Protein AF-A0A926CPV2-F1 (afdb_monomer_lite)

pLDDT: mean 92.17, std 10.32, range [38.47, 98.5]

Foldseek 3Di:
DLQQLLCCQQQVDGLVRLCVVQVPDPPDDSVVSADPQLVVLSVQLVVQLCVVVVVDPDDDPVRSSVSSNVSSNVSNVVQVVVCVVVCARRGRRHGPPPPD

Secondary structure (DSSP, 8-state):
-HHHHHHHHHHSS-HHHHHHHTT--TTS-SGGGS-HHHHHHHHHHHHHHHHHHHT-SS--HHHHHHHHHHHHHHHHHHHHHHHHHHTB-TTT-PBP----

Structure (mmCIF, N/CA/C/O backbone):
data_AF-A0A926CPV2-F1
#
_entry.id   AF-A0A926CPV2-F1
#
loop_
_atom_site.group_PDB
_atom_site.id
_atom_site.type_symbol
_atom_site.label_atom_id
_atom_site.label_alt_id
_atom_site.label_comp_id
_atom_site.label_asym_id
_atom_site.label_entity_id
_atom_site.label_seq_id
_atom_site.pdbx_PDB_ins_code
_atom_site.Cartn_x
_atom_site.Cartn_y
_atom_site.Cartn_z
_atom_site.occupancy
_atom_site.B_iso_or_equiv
_atom_site.auth_seq_id
_atom_site.auth_comp_id
_atom_site.auth_asym_id
_atom_site.auth_atom_id
_atom_site.pdbx_PDB_model_num
ATOM 1 N N . ILE A 1 1 ? -2.978 6.127 -11.411 1.00 58.94 1 ILE A N 1
ATOM 2 C CA . ILE A 1 1 ? -2.885 4.999 -12.375 1.00 58.94 1 ILE A CA 1
ATOM 3 C C . ILE A 1 1 ? -1.888 3.940 -11.896 1.00 58.94 1 ILE A C 1
ATOM 5 O O . ILE A 1 1 ? -2.359 2.962 -11.346 1.00 58.94 1 ILE A O 1
ATOM 9 N N . ALA A 1 2 ? -0.560 4.122 -11.990 1.00 66.75 2 ALA A N 1
ATOM 10 C CA . ALA A 1 2 ? 0.405 3.133 -11.459 1.00 66.75 2 ALA A CA 1
ATOM 11 C C . ALA A 1 2 ? 0.305 2.967 -9.928 1.00 66.75 2 ALA A C 1
ATOM 13 O O . ALA A 1 2 ? 0.300 1.862 -9.401 1.00 66.75 2 ALA A O 1
ATOM 14 N N . THR A 1 3 ? 0.096 4.077 -9.220 1.00 74.56 3 THR A N 1
ATOM 15 C CA . THR A 1 3 ? -0.221 4.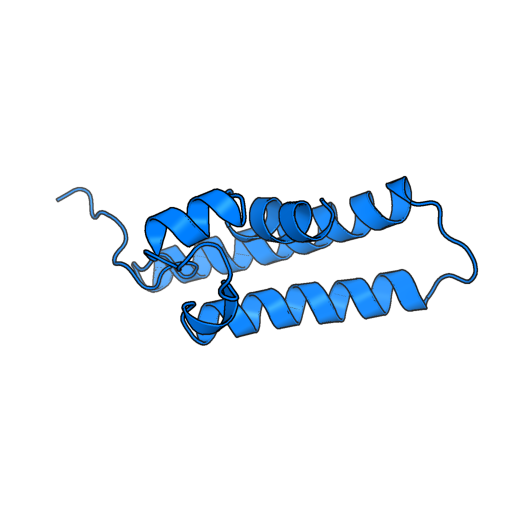092 -7.787 1.00 74.56 3 THR A CA 1
ATOM 16 C C . THR A 1 3 ? -1.458 3.253 -7.445 1.00 74.56 3 THR A C 1
ATOM 18 O O . THR A 1 3 ? -1.469 2.570 -6.428 1.00 74.56 3 THR A O 1
ATOM 21 N N . ASP A 1 4 ? -2.485 3.242 -8.302 1.00 87.75 4 ASP A N 1
ATOM 22 C CA . ASP A 1 4 ? -3.679 2.421 -8.065 1.00 87.75 4 ASP A CA 1
ATOM 23 C C . ASP A 1 4 ? -3.417 0.934 -8.304 1.00 87.75 4 ASP A C 1
ATOM 25 O O . ASP A 1 4 ? -4.088 0.113 -7.689 1.00 87.75 4 ASP A O 1
ATOM 29 N N . ASP A 1 5 ? -2.453 0.574 -9.159 1.00 92.69 5 ASP A N 1
ATOM 30 C CA . ASP A 1 5 ? -2.071 -0.826 -9.368 1.00 92.69 5 ASP A CA 1
ATOM 31 C C . ASP A 1 5 ? -1.426 -1.411 -8.105 1.00 92.69 5 ASP A C 1
ATOM 33 O O . ASP A 1 5 ? -1.735 -2.545 -7.740 1.00 92.69 5 ASP A O 1
ATOM 37 N N . VAL A 1 6 ? -0.613 -0.617 -7.392 1.00 94.94 6 VAL A N 1
ATOM 38 C CA . VAL A 1 6 ? -0.070 -0.997 -6.077 1.00 94.94 6 VAL A CA 1
ATOM 39 C C . VAL A 1 6 ? -1.203 -1.247 -5.088 1.00 94.94 6 VAL A C 1
ATOM 41 O O . VAL A 1 6 ? -1.285 -2.335 -4.528 1.00 94.94 6 VAL A O 1
ATOM 44 N N . TYR A 1 7 ? -2.106 -0.279 -4.893 1.00 96.00 7 TYR A N 1
ATOM 45 C CA . TYR A 1 7 ? -3.186 -0.432 -3.912 1.00 96.00 7 TYR A CA 1
ATOM 46 C C . TYR A 1 7 ? -4.133 -1.588 -4.264 1.00 96.00 7 TYR A C 1
ATOM 48 O O . TYR A 1 7 ? -4.518 -2.349 -3.376 1.00 96.00 7 TYR A O 1
ATOM 56 N N . LYS A 1 8 ? -4.466 -1.770 -5.549 1.00 96.31 8 LYS A N 1
ATOM 57 C CA . LYS A 1 8 ? -5.315 -2.883 -5.993 1.00 96.31 8 LYS A CA 1
ATOM 58 C C . LYS A 1 8 ? -4.651 -4.233 -5.755 1.00 96.31 8 LYS A C 1
ATOM 60 O O . LYS A 1 8 ? -5.316 -5.131 -5.257 1.00 96.31 8 LYS A O 1
ATOM 65 N N . GLY A 1 9 ? -3.372 -4.381 -6.101 1.00 96.62 9 GLY A N 1
ATOM 66 C CA . GLY A 1 9 ? -2.65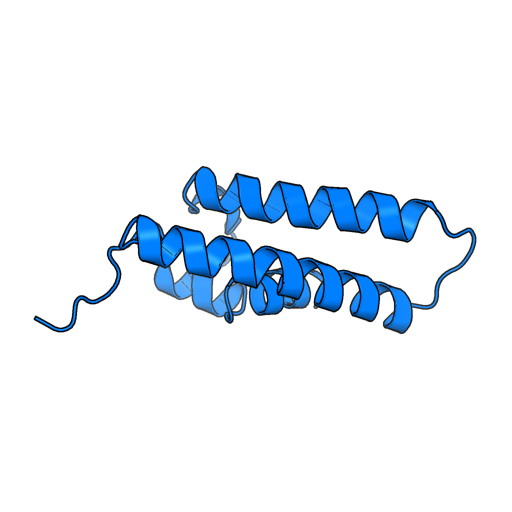0 -5.637 -5.898 1.00 96.62 9 GLY A CA 1
ATOM 67 C C . GLY A 1 9 ? -2.415 -5.950 -4.420 1.00 96.62 9 GLY A C 1
ATOM 68 O O . GLY A 1 9 ? -2.560 -7.095 -4.010 1.00 96.62 9 GLY A O 1
ATOM 69 N N . LEU A 1 10 ? -2.097 -4.927 -3.623 1.00 97.56 10 LEU A N 1
ATOM 70 C CA . LEU A 1 10 ? -1.728 -5.084 -2.219 1.00 97.56 10 LEU A CA 1
ATOM 71 C C . LEU A 1 10 ? -2.946 -5.228 -1.292 1.00 97.56 10 LEU A C 1
ATOM 73 O O . LEU A 1 10 ? -2.914 -6.034 -0.372 1.00 97.56 10 LEU A O 1
ATOM 77 N N . TRP A 1 11 ? -4.020 -4.470 -1.535 1.00 97.19 11 TRP A N 1
ATOM 78 C CA . TRP A 1 11 ? -5.177 -4.379 -0.628 1.00 97.19 11 TRP A CA 1
ATOM 79 C C . TRP A 1 11 ? -6.515 -4.773 -1.257 1.00 97.19 11 TRP A C 1
ATOM 81 O O . TRP A 1 11 ? -7.550 -4.653 -0.597 1.00 97.19 11 TRP A O 1
ATOM 91 N N . GLY A 1 12 ? -6.536 -5.126 -2.546 1.00 96.62 12 GLY A N 1
ATOM 92 C CA . GLY A 1 12 ? -7.771 -5.378 -3.299 1.00 96.62 12 GLY A CA 1
ATOM 93 C C . GLY A 1 12 ? -8.620 -4.125 -3.564 1.00 96.62 12 GLY A C 1
ATOM 94 O O . GLY A 1 12 ? -9.733 -4.231 -4.073 1.00 96.62 12 GLY A O 1
ATOM 95 N N . ARG A 1 13 ? -8.124 -2.929 -3.218 1.00 95.56 13 ARG A N 1
ATOM 96 C CA . ARG A 1 13 ? -8.880 -1.665 -3.198 1.00 95.56 13 ARG A CA 1
ATOM 97 C C . ARG A 1 13 ? -8.102 -0.545 -3.878 1.00 95.56 13 ARG A C 1
ATOM 99 O O . ARG A 1 13 ? -6.884 -0.584 -3.978 1.00 95.56 13 ARG A O 1
ATOM 106 N N . THR A 1 14 ? -8.802 0.481 -4.352 1.00 95.12 14 THR A N 1
ATOM 107 C CA . THR A 1 14 ? -8.145 1.672 -4.922 1.00 95.12 14 THR A CA 1
ATOM 108 C C . THR A 1 14 ? -7.724 2.652 -3.831 1.00 95.12 14 THR A C 1
ATOM 110 O O . THR A 1 14 ? -8.271 2.623 -2.726 1.00 95.12 14 THR A O 1
ATOM 113 N N . ALA A 1 15 ? -6.826 3.590 -4.155 1.00 93.62 15 ALA A N 1
ATOM 114 C CA . ALA A 1 15 ? -6.494 4.684 -3.243 1.00 93.62 15 ALA A CA 1
ATOM 115 C C . ALA A 1 15 ? -7.740 5.495 -2.849 1.00 93.62 15 ALA A C 1
ATOM 117 O O . ALA A 1 15 ? -7.880 5.901 -1.700 1.00 93.62 15 ALA A O 1
ATOM 118 N N . ALA A 1 16 ? -8.658 5.714 -3.797 1.00 93.12 16 ALA A N 1
ATOM 119 C CA . ALA A 1 16 ? -9.902 6.438 -3.552 1.00 93.12 16 ALA A CA 1
ATOM 120 C C . ALA A 1 16 ? -10.799 5.704 -2.544 1.00 93.12 16 ALA A C 1
ATOM 122 O O . ALA A 1 16 ? -11.277 6.325 -1.598 1.00 93.12 16 ALA A O 1
ATOM 123 N N . THR A 1 17 ? -10.962 4.387 -2.701 1.00 94.75 17 THR A N 1
ATOM 124 C CA . THR A 1 17 ? -11.717 3.542 -1.762 1.00 94.75 17 THR A CA 1
ATOM 125 C C . THR A 1 17 ? -11.129 3.620 -0.352 1.00 94.75 17 THR A C 1
ATOM 127 O O . THR A 1 17 ? -11.849 3.908 0.599 1.00 94.75 17 THR A O 1
ATOM 130 N N . LEU A 1 18 ? -9.809 3.457 -0.222 1.00 95.44 18 LEU A N 1
ATOM 131 C CA . LEU A 1 18 ? -9.124 3.515 1.073 1.00 95.44 18 LEU A CA 1
ATOM 132 C C . LEU A 1 18 ? -9.213 4.902 1.719 1.00 95.44 18 LEU A C 1
ATOM 134 O O . LEU A 1 18 ? -9.422 5.005 2.924 1.00 95.44 18 LEU A O 1
ATOM 138 N N . LYS A 1 19 ? -9.118 5.979 0.927 1.00 96.06 19 LYS A N 1
ATOM 139 C CA . LYS A 1 19 ? -9.340 7.345 1.421 1.00 96.06 19 LYS A CA 1
ATOM 140 C C . LYS A 1 19 ? -10.739 7.513 2.006 1.00 96.06 19 LYS A C 1
ATOM 142 O O . LYS A 1 19 ? -10.875 8.139 3.051 1.00 96.06 19 LYS A O 1
ATOM 147 N N . THR A 1 20 ? -11.765 6.951 1.368 1.00 95.69 20 THR A N 1
ATOM 148 C CA . THR A 1 20 ? -13.129 6.958 1.910 1.00 95.69 20 THR A CA 1
ATOM 149 C C . THR A 1 20 ? -13.224 6.150 3.203 1.00 95.69 20 THR A C 1
ATOM 151 O O . THR A 1 20 ? -13.779 6.642 4.179 1.00 95.69 20 THR A O 1
ATOM 154 N N . GLU A 1 21 ? -12.650 4.946 3.247 1.00 95.06 21 GLU A N 1
ATOM 155 C CA . GLU A 1 21 ? -12.679 4.084 4.437 1.00 95.06 21 GLU A CA 1
ATOM 156 C C . GLU A 1 21 ? -11.965 4.712 5.645 1.00 95.06 21 GLU A C 1
ATOM 158 O O . GLU A 1 21 ? -12.401 4.523 6.781 1.00 95.06 21 GLU A O 1
ATOM 163 N N . LEU A 1 22 ? -10.892 5.465 5.408 1.00 95.88 22 LEU A N 1
ATOM 164 C CA . LEU A 1 22 ? -10.099 6.150 6.432 1.00 95.88 22 LEU A CA 1
ATOM 165 C C . LEU A 1 22 ? -10.522 7.609 6.669 1.00 95.88 22 LEU A C 1
ATOM 167 O O . LEU A 1 22 ? -9.870 8.314 7.435 1.00 95.88 22 LEU A O 1
ATOM 171 N N . SER A 1 23 ? -11.599 8.076 6.027 1.00 96.44 23 SER A N 1
ATOM 172 C CA . SER A 1 23 ? -12.075 9.465 6.125 1.00 96.44 23 SER A CA 1
ATOM 173 C C . SER A 1 23 ? -10.989 10.508 5.809 1.00 96.44 23 SER A C 1
ATOM 175 O O . SER A 1 23 ? -10.928 11.578 6.417 1.00 96.44 23 SER A O 1
ATOM 177 N N . VAL A 1 24 ? -10.115 10.200 4.848 1.00 95.62 24 VAL A N 1
ATOM 178 C CA . VAL A 1 24 ? -9.005 11.066 4.438 1.00 95.62 24 VAL A CA 1
ATOM 179 C C . VAL A 1 24 ? -9.547 12.238 3.616 1.00 95.62 24 VAL A C 1
ATOM 181 O O . VAL A 1 24 ? -10.236 12.013 2.613 1.00 95.62 24 VAL A O 1
ATOM 184 N N . PRO A 1 25 ? -9.211 13.495 3.959 1.00 93.62 25 PRO A N 1
ATOM 185 C CA . PRO A 1 25 ? -9.559 14.644 3.132 1.00 93.62 25 PRO A CA 1
ATOM 186 C C . PRO A 1 25 ? -9.038 14.482 1.698 1.00 93.62 25 PRO A C 1
ATOM 188 O O . PRO A 1 25 ? -7.936 13.981 1.478 1.00 93.62 25 PRO A O 1
ATOM 191 N N . LYS A 1 26 ? -9.804 14.944 0.701 1.00 85.25 26 LYS A N 1
ATOM 192 C CA . LYS A 1 26 ? -9.516 14.718 -0.731 1.00 85.25 26 LYS A CA 1
ATOM 193 C C . LYS A 1 26 ? -8.062 15.030 -1.121 1.00 85.25 26 LYS A C 1
ATOM 195 O O . LYS A 1 26 ? -7.442 14.248 -1.847 1.00 85.25 26 LYS A O 1
ATOM 200 N N . ASN A 1 27 ? -7.526 16.129 -0.591 1.00 88.56 27 ASN A N 1
ATOM 201 C CA . ASN A 1 27 ? -6.198 16.652 -0.915 1.00 88.56 27 ASN A CA 1
ATOM 202 C C . ASN A 1 27 ? -5.077 16.114 -0.014 1.00 88.56 27 ASN A C 1
ATOM 204 O O . ASN A 1 27 ? -3.915 16.418 -0.263 1.00 88.56 27 ASN A O 1
ATOM 208 N N . ASN A 1 28 ? -5.403 15.307 0.996 1.00 91.38 28 ASN A N 1
ATOM 209 C CA . ASN A 1 28 ? -4.400 14.746 1.890 1.00 91.38 28 ASN A CA 1
ATOM 210 C C . ASN A 1 28 ? -3.819 13.450 1.319 1.00 91.38 28 ASN A C 1
ATOM 212 O O . ASN A 1 28 ? -4.433 12.759 0.490 1.00 91.38 28 ASN A O 1
ATOM 216 N N . SER A 1 29 ? -2.605 13.128 1.757 1.00 92.56 29 SER A N 1
ATOM 217 C CA . SER A 1 29 ? -1.964 11.857 1.447 1.00 92.56 29 SER A CA 1
ATOM 218 C C . SER A 1 29 ? -2.698 10.728 2.163 1.00 92.56 29 SER A C 1
ATOM 220 O O . SER A 1 29 ? -3.065 10.858 3.324 1.00 92.56 29 SER A O 1
ATOM 222 N N . LEU A 1 30 ? -2.909 9.603 1.476 1.00 93.69 30 LEU A N 1
ATOM 223 C CA . LEU A 1 30 ? -3.456 8.400 2.109 1.00 93.69 30 LEU A CA 1
ATOM 224 C C . LEU A 1 30 ? -2.477 7.829 3.149 1.00 93.69 30 LEU A C 1
ATOM 226 O O . LEU A 1 30 ? -2.911 7.359 4.195 1.00 93.69 30 LEU A O 1
ATOM 230 N N . ARG A 1 31 ? -1.166 7.915 2.883 1.00 93.44 31 ARG A N 1
ATOM 231 C CA . ARG A 1 31 ? -0.117 7.331 3.734 1.00 93.44 31 ARG A CA 1
ATOM 232 C C . ARG A 1 31 ? -0.120 7.903 5.151 1.00 93.44 31 ARG A C 1
ATOM 234 O O . ARG A 1 31 ? 0.133 7.163 6.090 1.00 93.44 31 ARG A O 1
ATOM 241 N N . ASP A 1 32 ? -0.481 9.175 5.307 1.00 95.69 32 ASP A N 1
ATOM 242 C CA . ASP A 1 32 ? -0.507 9.860 6.609 1.00 95.69 32 ASP A CA 1
ATOM 243 C C . ASP A 1 32 ? -1.613 9.329 7.539 1.00 95.69 32 ASP A C 1
ATOM 245 O O . ASP A 1 32 ? -1.605 9.600 8.736 1.00 95.69 32 ASP A O 1
ATOM 249 N N . TYR A 1 33 ? -2.571 8.580 6.987 1.00 96.50 33 TYR A N 1
ATOM 250 C CA . TYR A 1 33 ? -3.732 8.040 7.698 1.00 96.50 33 TYR A CA 1
ATOM 251 C C . TYR A 1 33 ? -3.695 6.516 7.807 1.00 96.50 33 TYR A C 1
ATOM 253 O O . TYR A 1 33 ? -4.592 5.919 8.401 1.00 96.50 33 TYR A O 1
ATOM 261 N N . GLN A 1 34 ? -2.689 5.871 7.215 1.00 96.62 34 GLN A N 1
ATOM 262 C CA . GLN A 1 34 ? -2.567 4.424 7.250 1.00 96.62 34 GLN A CA 1
ATOM 263 C C . GLN A 1 34 ? -1.781 3.954 8.477 1.00 96.62 34 GLN A C 1
ATOM 265 O O . GLN A 1 34 ? -0.840 4.625 8.908 1.00 96.62 34 GLN A O 1
ATOM 270 N N . PRO A 1 35 ? -2.113 2.771 9.024 1.00 97.19 35 PRO A N 1
ATOM 271 C CA . PRO A 1 35 ? -1.311 2.155 10.070 1.00 97.19 35 PRO A CA 1
ATOM 272 C C . PRO A 1 35 ? 0.134 1.936 9.616 1.00 97.19 35 PRO A C 1
ATOM 274 O O . PRO A 1 35 ? 0.393 1.622 8.454 1.00 97.19 35 PRO A O 1
ATOM 277 N N . THR A 1 36 ? 1.079 1.993 10.554 1.00 97.75 36 THR A N 1
ATOM 278 C CA . THR A 1 36 ? 2.510 1.808 10.267 1.00 97.75 36 THR A CA 1
ATOM 279 C C . THR A 1 36 ? 2.802 0.498 9.530 1.00 97.75 36 THR A C 1
ATOM 281 O O . THR A 1 36 ? 3.578 0.484 8.580 1.00 97.75 36 THR A O 1
ATOM 284 N N . ILE A 1 37 ? 2.131 -0.595 9.904 1.00 97.69 37 ILE A N 1
ATOM 285 C CA . ILE A 1 37 ? 2.295 -1.890 9.234 1.00 97.69 37 ILE A CA 1
ATOM 286 C C . ILE A 1 37 ? 1.880 -1.849 7.755 1.00 97.69 37 ILE A C 1
ATOM 288 O O . ILE A 1 37 ? 2.553 -2.445 6.918 1.00 97.69 37 ILE A O 1
ATOM 292 N N . ALA A 1 38 ? 0.848 -1.079 7.396 1.00 98.00 38 ALA A N 1
ATOM 293 C CA . ALA A 1 38 ? 0.453 -0.888 6.001 1.00 98.00 38 ALA A CA 1
ATOM 294 C C . ALA A 1 38 ? 1.561 -0.201 5.193 1.00 98.00 38 ALA A C 1
ATOM 296 O O . ALA A 1 38 ? 1.817 -0.564 4.043 1.00 98.00 38 ALA A O 1
ATOM 297 N N . LEU A 1 39 ? 2.230 0.780 5.808 1.00 97.75 39 LEU A N 1
ATOM 298 C CA . LEU A 1 39 ? 3.346 1.500 5.200 1.00 97.75 39 LEU A CA 1
ATOM 299 C C . LEU A 1 39 ? 4.558 0.588 4.994 1.00 97.75 39 LEU A C 1
ATOM 301 O O . LEU A 1 39 ? 5.232 0.719 3.978 1.00 97.75 39 LEU A O 1
ATOM 305 N N . TYR A 1 40 ? 4.805 -0.373 5.891 1.00 98.38 40 TYR A N 1
ATOM 306 C CA . TYR A 1 40 ? 5.861 -1.371 5.695 1.00 98.38 40 TYR A CA 1
ATOM 307 C C . TYR A 1 40 ? 5.592 -2.268 4.488 1.00 98.38 40 TYR A C 1
ATOM 309 O O . TYR A 1 40 ? 6.471 -2.433 3.646 1.00 98.38 40 TYR A O 1
ATOM 317 N N . TYR A 1 41 ? 4.372 -2.785 4.344 1.00 98.31 41 TYR A N 1
ATOM 318 C CA . TYR A 1 41 ? 4.003 -3.583 3.171 1.00 98.31 41 TYR A CA 1
ATOM 319 C C . TYR A 1 41 ? 4.095 -2.786 1.864 1.00 98.31 41 TYR A C 1
ATOM 321 O O . TYR A 1 41 ? 4.585 -3.307 0.862 1.00 98.31 41 TYR A O 1
ATOM 329 N N . GLN A 1 42 ? 3.687 -1.511 1.869 1.00 97.06 42 GLN A N 1
ATOM 330 C CA . GLN A 1 42 ? 3.888 -0.626 0.716 1.00 97.06 42 GLN A CA 1
ATOM 331 C C . GLN A 1 42 ? 5.369 -0.399 0.422 1.00 97.06 42 GLN A C 1
ATOM 333 O O . GLN A 1 42 ? 5.763 -0.484 -0.736 1.00 97.06 42 GLN A O 1
ATOM 338 N N . GLY A 1 43 ? 6.187 -0.184 1.454 1.0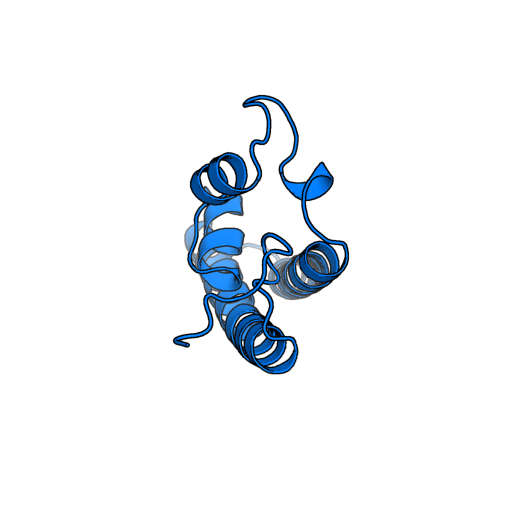0 97.56 43 GLY A N 1
ATOM 339 C CA . GLY A 1 43 ? 7.633 -0.037 1.314 1.00 97.56 43 GLY A CA 1
ATOM 340 C C . GLY A 1 43 ? 8.290 -1.267 0.687 1.00 97.56 43 GLY A C 1
ATOM 341 O O . GLY A 1 43 ? 9.135 -1.123 -0.188 1.00 97.56 43 GLY A O 1
ATOM 342 N N . ILE A 1 44 ? 7.852 -2.478 1.050 1.00 98.12 44 ILE A N 1
ATOM 343 C CA . ILE A 1 44 ? 8.335 -3.719 0.421 1.00 98.12 44 ILE A CA 1
ATOM 344 C C . ILE A 1 44 ? 7.969 -3.752 -1.068 1.00 98.12 44 ILE A C 1
ATOM 346 O O . ILE A 1 44 ? 8.813 -4.084 -1.899 1.00 98.12 44 ILE A O 1
ATOM 350 N N . VAL A 1 45 ? 6.730 -3.395 -1.429 1.00 97.62 45 VAL A N 1
ATOM 351 C CA . VAL A 1 45 ? 6.320 -3.327 -2.842 1.00 97.62 45 VAL A CA 1
ATOM 352 C C . VAL A 1 45 ? 7.157 -2.303 -3.606 1.00 97.62 45 VAL A C 1
ATOM 354 O O . VAL A 1 45 ? 7.645 -2.616 -4.691 1.00 97.62 45 VAL A O 1
ATOM 357 N N . GLU A 1 46 ? 7.334 -1.106 -3.046 1.00 95.62 46 GLU A N 1
ATOM 358 C CA . GLU A 1 46 ? 8.118 -0.015 -3.633 1.00 95.62 46 GLU A CA 1
ATOM 359 C C . GLU A 1 46 ? 9.569 -0.442 -3.878 1.00 95.62 46 GLU A C 1
ATOM 361 O O . GLU A 1 46 ? 10.056 -0.314 -5.002 1.00 95.62 46 GLU A O 1
ATOM 366 N N . GLU A 1 47 ? 10.221 -1.027 -2.873 1.00 97.38 47 GLU A N 1
ATOM 367 C CA . GLU A 1 47 ? 11.610 -1.485 -2.954 1.00 97.38 47 GLU A CA 1
ATOM 368 C C . GLU A 1 47 ? 11.785 -2.585 -4.008 1.00 97.38 47 GLU A C 1
ATOM 370 O O . GLU A 1 47 ? 12.651 -2.499 -4.880 1.00 97.38 47 GLU A O 1
ATOM 375 N N . VAL A 1 48 ? 10.920 -3.603 -4.001 1.00 96.94 48 VAL A N 1
ATOM 376 C CA . VAL A 1 48 ? 11.004 -4.697 -4.979 1.00 96.94 48 VAL A CA 1
ATOM 377 C C . VAL A 1 48 ? 10.725 -4.188 -6.396 1.00 96.94 48 VAL A C 1
ATOM 379 O O . VAL A 1 48 ? 11.396 -4.612 -7.340 1.00 96.94 48 VAL A O 1
ATOM 382 N N . CYS A 1 49 ? 9.778 -3.261 -6.574 1.00 94.94 49 CYS A N 1
ATOM 383 C CA . CYS A 1 49 ? 9.544 -2.627 -7.873 1.00 94.94 49 CYS A CA 1
ATOM 384 C C . CYS A 1 49 ? 10.766 -1.827 -8.330 1.00 94.94 49 CYS A C 1
ATOM 386 O O . CYS A 1 49 ? 11.187 -1.986 -9.474 1.00 94.94 49 CYS A O 1
ATOM 388 N N . ALA A 1 50 ? 11.355 -1.011 -7.453 1.00 93.31 50 ALA A N 1
ATOM 389 C CA . ALA A 1 50 ? 12.538 -0.215 -7.764 1.00 93.31 50 ALA A CA 1
ATOM 390 C C . ALA A 1 50 ? 13.707 -1.103 -8.210 1.00 93.31 50 ALA A C 1
ATOM 392 O O . ALA A 1 50 ? 14.313 -0.838 -9.246 1.00 93.31 50 ALA A O 1
ATOM 393 N N . GLN A 1 51 ? 13.954 -2.213 -7.509 1.00 94.38 51 GLN A N 1
ATOM 394 C CA . GLN A 1 51 ? 14.970 -3.187 -7.909 1.00 94.38 51 GLN A CA 1
ATOM 395 C C . GLN A 1 51 ? 14.647 -3.840 -9.259 1.00 94.38 51 GLN A C 1
ATOM 397 O O . GLN A 1 51 ? 15.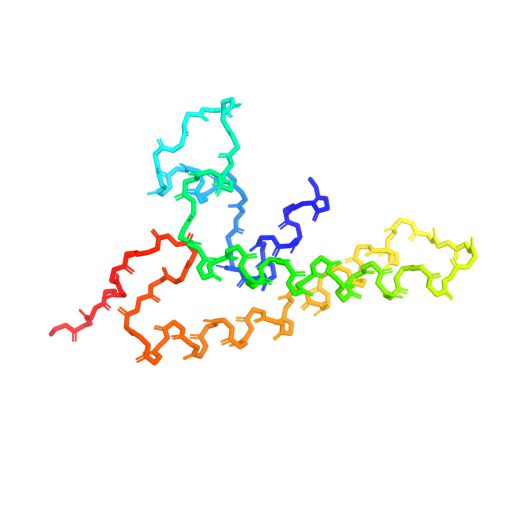522 -3.965 -10.109 1.00 94.38 51 GLN A O 1
ATOM 402 N N . LYS A 1 52 ? 13.396 -4.250 -9.502 1.00 91.69 52 LYS A N 1
ATOM 403 C CA . LYS A 1 52 ? 13.015 -4.903 -10.769 1.00 91.69 52 LYS A CA 1
ATOM 404 C C . LYS A 1 52 ? 13.077 -3.965 -11.972 1.00 91.69 52 LYS A C 1
ATOM 406 O O . LYS A 1 52 ? 13.446 -4.417 -13.055 1.00 91.69 52 LYS A O 1
ATOM 411 N N . LEU A 1 53 ? 12.719 -2.698 -11.785 1.00 89.62 53 LEU A N 1
ATOM 412 C CA . LEU A 1 53 ? 12.742 -1.677 -12.832 1.00 89.62 53 LEU A CA 1
ATOM 413 C C . LEU A 1 53 ? 14.161 -1.151 -13.077 1.00 89.62 53 LEU A C 1
ATOM 415 O O . LEU A 1 53 ? 14.553 -1.002 -14.227 1.00 89.62 53 LEU A O 1
ATOM 419 N N . GLY A 1 54 ? 14.952 -0.936 -12.021 1.00 85.19 54 GLY A N 1
ATOM 420 C CA . GLY A 1 54 ? 16.324 -0.423 -12.115 1.00 85.19 54 GLY A CA 1
ATOM 421 C C . GLY A 1 54 ? 17.325 -1.380 -12.773 1.00 85.19 54 GLY A C 1
ATOM 422 O O . GLY A 1 54 ? 18.407 -0.958 -13.162 1.00 85.19 54 GLY A O 1
ATOM 423 N N . LEU A 1 55 ? 16.969 -2.657 -12.936 1.00 80.12 55 LEU A N 1
ATOM 424 C CA . LEU A 1 55 ? 17.769 -3.653 -13.660 1.00 80.12 55 LEU A CA 1
ATOM 425 C C . LEU A 1 55 ? 17.622 -3.571 -15.193 1.00 80.12 55 LEU A C 1
ATOM 427 O O . LEU A 1 55 ? 18.163 -4.425 -15.895 1.00 80.12 55 LEU A O 1
ATOM 431 N N . ARG A 1 56 ? 16.855 -2.612 -15.726 1.00 78.25 56 ARG A N 1
ATOM 432 C CA . ARG A 1 56 ? 16.522 -2.516 -17.155 1.00 78.25 56 ARG A CA 1
ATOM 433 C C . ARG A 1 56 ? 16.933 -1.149 -17.708 1.00 78.25 56 ARG A C 1
ATOM 435 O O . ARG A 1 56 ? 16.611 -0.131 -17.106 1.00 78.25 56 ARG A O 1
ATOM 442 N N . GLU A 1 57 ? 17.615 -1.132 -18.854 1.00 72.00 57 GLU A N 1
ATOM 443 C CA . GLU A 1 57 ? 18.047 0.113 -19.519 1.00 72.00 57 GLU A CA 1
ATOM 444 C C . GLU A 1 57 ? 16.886 0.842 -20.210 1.00 72.00 57 GLU A C 1
ATOM 446 O O . GLU A 1 57 ? 16.774 2.061 -20.111 1.00 72.00 57 GLU A O 1
ATOM 451 N N . GLU A 1 58 ? 15.984 0.097 -20.851 1.00 80.38 58 GLU A N 1
ATOM 452 C CA . GLU A 1 58 ? 14.763 0.618 -21.463 1.00 80.38 58 GLU A CA 1
ATOM 453 C C . GLU A 1 58 ? 13.589 -0.301 -21.117 1.00 80.38 58 GLU A C 1
ATOM 455 O O . GLU A 1 58 ? 13.730 -1.528 -21.061 1.00 80.38 58 GLU A O 1
ATOM 460 N N . LEU A 1 59 ? 12.425 0.294 -20.849 1.00 85.62 59 LEU A N 1
ATOM 461 C CA . LEU A 1 59 ? 11.222 -0.447 -20.489 1.00 85.62 59 LEU A CA 1
ATOM 462 C C . LEU A 1 59 ? 9.982 0.233 -21.057 1.00 85.62 59 LEU A C 1
ATOM 464 O O . LEU A 1 59 ? 9.806 1.447 -20.908 1.00 85.62 59 LEU A O 1
ATOM 468 N N . TYR A 1 60 ? 9.090 -0.550 -21.657 1.00 89.12 60 TYR A N 1
ATOM 469 C CA . TYR A 1 60 ? 7.801 -0.023 -22.082 1.00 89.12 60 TYR A CA 1
ATOM 470 C C . TYR A 1 60 ? 6.895 0.204 -20.871 1.00 89.12 60 TYR A C 1
ATOM 472 O O . TYR A 1 60 ? 6.945 -0.513 -19.870 1.00 89.12 60 TYR A O 1
ATOM 480 N N . TRP A 1 61 ? 6.016 1.201 -20.970 1.00 88.19 61 TRP A N 1
ATOM 481 C CA . TRP A 1 61 ? 5.098 1.555 -19.886 1.00 88.19 61 TRP A CA 1
ATOM 482 C C . TRP A 1 61 ? 4.252 0.367 -19.399 1.00 88.19 61 TRP A C 1
ATOM 484 O O . TRP A 1 61 ? 4.068 0.186 -18.195 1.00 88.19 61 TRP A O 1
ATOM 494 N N . ASP A 1 62 ? 3.768 -0.466 -20.319 1.00 90.31 62 ASP A N 1
ATOM 495 C CA . ASP A 1 62 ? 2.930 -1.614 -19.970 1.00 90.31 62 ASP A CA 1
ATOM 496 C C . ASP A 1 62 ? 3.713 -2.706 -19.231 1.00 90.31 62 ASP A C 1
ATOM 498 O O . ASP A 1 62 ? 3.203 -3.254 -18.253 1.00 90.31 62 ASP A O 1
ATOM 502 N N . GLU A 1 63 ? 4.978 -2.932 -19.597 1.00 90.94 63 GLU A N 1
ATOM 503 C CA . GLU A 1 63 ? 5.868 -3.847 -18.873 1.00 90.94 63 GLU A CA 1
ATOM 504 C C . GLU A 1 63 ? 6.124 -3.356 -17.443 1.00 90.94 63 GLU A C 1
ATOM 506 O O . GLU A 1 63 ? 6.123 -4.147 -16.497 1.00 90.94 63 GLU A O 1
ATOM 511 N N . ALA A 1 64 ? 6.289 -2.041 -17.257 1.00 91.31 64 ALA A N 1
ATOM 512 C CA . ALA A 1 64 ? 6.495 -1.461 -15.932 1.00 91.31 64 ALA A CA 1
ATOM 513 C C . ALA A 1 64 ? 5.264 -1.698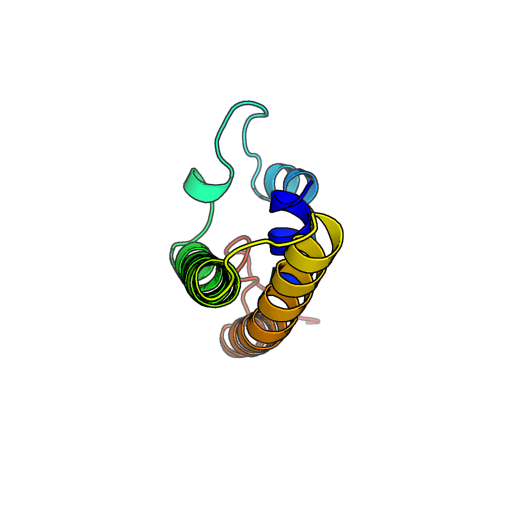 -15.052 1.00 91.31 64 ALA A C 1
ATOM 515 O O . ALA A 1 64 ? 5.378 -2.075 -13.883 1.00 91.31 64 ALA A O 1
ATOM 516 N N . ARG A 1 65 ? 4.068 -1.529 -15.626 1.00 93.31 65 ARG A N 1
ATOM 517 C CA . ARG A 1 65 ? 2.812 -1.803 -14.924 1.00 93.31 65 ARG A CA 1
ATOM 518 C C . ARG A 1 65 ? 2.622 -3.284 -14.624 1.00 93.31 65 ARG A C 1
ATOM 520 O O . ARG A 1 65 ? 2.115 -3.600 -13.551 1.00 93.31 65 ARG A O 1
ATOM 527 N N . ASP A 1 66 ? 3.026 -4.182 -15.518 1.00 94.31 66 ASP A N 1
ATOM 528 C CA . ASP A 1 66 ? 2.991 -5.626 -15.263 1.00 94.31 66 ASP A CA 1
ATOM 529 C C . ASP A 1 66 ? 3.891 -6.027 -14.096 1.00 94.31 66 ASP A C 1
ATOM 531 O O . ASP A 1 66 ? 3.467 -6.798 -13.228 1.00 94.31 66 ASP A O 1
ATOM 535 N N . ILE A 1 67 ? 5.092 -5.450 -14.014 1.00 94.31 67 ILE A N 1
ATOM 536 C CA . ILE A 1 67 ? 5.992 -5.637 -12.871 1.00 94.31 67 ILE A CA 1
ATOM 537 C C . ILE A 1 67 ? 5.308 -5.166 -11.585 1.00 94.31 67 ILE A C 1
ATOM 539 O O . ILE A 1 67 ? 5.218 -5.937 -10.629 1.00 94.31 67 ILE A O 1
ATOM 543 N N . ILE A 1 68 ? 4.764 -3.944 -11.576 1.00 95.38 68 ILE A N 1
ATOM 544 C CA . ILE A 1 68 ? 4.089 -3.371 -10.401 1.00 95.38 68 ILE A CA 1
ATOM 545 C C . ILE A 1 68 ? 2.917 -4.251 -9.954 1.00 95.38 68 ILE A C 1
ATOM 547 O O . ILE A 1 68 ? 2.830 -4.607 -8.779 1.00 95.38 68 ILE A O 1
ATOM 551 N N . ARG A 1 69 ? 2.033 -4.650 -10.880 1.00 96.69 69 ARG A N 1
ATOM 552 C CA . ARG A 1 69 ? 0.884 -5.520 -10.576 1.00 96.69 69 ARG A CA 1
ATOM 553 C C . ARG A 1 69 ? 1.325 -6.858 -9.999 1.00 96.69 69 ARG A C 1
ATOM 555 O O . ARG A 1 69 ? 0.740 -7.324 -9.020 1.00 96.69 69 ARG A O 1
ATOM 562 N N . THR A 1 70 ? 2.349 -7.466 -10.593 1.00 97.25 70 THR A N 1
ATOM 563 C CA . THR A 1 70 ? 2.870 -8.768 -10.165 1.00 97.25 70 THR A CA 1
ATOM 564 C C . THR A 1 70 ? 3.435 -8.689 -8.752 1.00 97.25 70 THR A C 1
ATOM 566 O O . THR A 1 70 ? 3.040 -9.473 -7.890 1.00 97.25 70 THR A O 1
ATOM 569 N N . VAL A 1 71 ? 4.306 -7.711 -8.488 1.00 97.75 71 VAL A N 1
ATOM 570 C CA . VAL A 1 71 ? 4.914 -7.507 -7.166 1.00 97.75 71 VAL A CA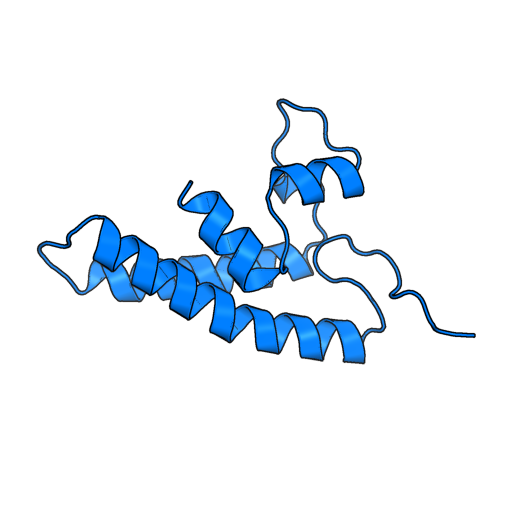 1
ATOM 571 C C . VAL A 1 71 ? 3.843 -7.203 -6.121 1.00 97.75 71 VAL A C 1
ATOM 573 O O . VAL A 1 71 ? 3.786 -7.882 -5.096 1.00 97.75 71 VAL A O 1
ATOM 576 N N . ALA A 1 72 ? 2.951 -6.246 -6.395 1.00 98.12 72 ALA A N 1
ATOM 577 C CA . ALA A 1 72 ? 1.886 -5.871 -5.470 1.00 98.12 72 ALA A CA 1
ATOM 578 C C . ALA A 1 72 ? 0.977 -7.060 -5.127 1.00 98.12 72 ALA A C 1
ATOM 580 O O . ALA A 1 72 ? 0.635 -7.239 -3.965 1.00 98.12 72 ALA A O 1
ATOM 581 N N . THR A 1 73 ? 0.648 -7.912 -6.104 1.00 98.25 73 THR A N 1
ATOM 582 C CA . THR A 1 73 ? -0.176 -9.114 -5.883 1.00 98.25 73 THR A CA 1
ATOM 583 C C . THR A 1 73 ? 0.529 -10.151 -5.007 1.00 98.25 73 THR A C 1
ATOM 585 O O . THR A 1 73 ? -0.106 -10.765 -4.154 1.00 98.25 73 THR A O 1
ATOM 588 N N . ILE A 1 74 ? 1.833 -10.378 -5.205 1.00 98.38 74 ILE A N 1
ATOM 589 C CA . ILE A 1 74 ? 2.604 -11.340 -4.399 1.00 98.38 74 ILE A CA 1
ATOM 590 C C . ILE A 1 74 ? 2.650 -10.889 -2.939 1.00 98.38 74 ILE A C 1
ATOM 592 O O . ILE A 1 74 ? 2.356 -11.674 -2.039 1.00 98.38 74 ILE A O 1
ATOM 596 N N . ILE A 1 75 ? 2.985 -9.620 -2.711 1.00 98.50 75 ILE A N 1
ATOM 597 C CA . ILE A 1 75 ? 3.071 -9.055 -1.362 1.00 98.50 75 ILE A CA 1
ATOM 598 C C . ILE A 1 75 ? 1.675 -8.913 -0.733 1.00 98.50 75 ILE A C 1
ATOM 600 O O . ILE A 1 75 ? 1.518 -9.154 0.461 1.00 98.50 75 ILE A O 1
ATOM 604 N N . GLY A 1 76 ? 0.644 -8.631 -1.536 1.00 98.38 76 GLY A N 1
ATOM 605 C CA . GLY A 1 76 ? -0.763 -8.608 -1.122 1.00 98.38 76 GLY A CA 1
ATOM 606 C C . GLY A 1 76 ? -1.240 -9.907 -0.489 1.00 98.38 76 GLY A C 1
ATOM 607 O O . GLY A 1 76 ? -1.934 -9.869 0.522 1.00 98.38 76 GLY A O 1
ATOM 608 N N . ARG A 1 77 ? -0.806 -11.064 -1.000 1.00 98.50 77 ARG A N 1
ATOM 609 C CA . ARG A 1 77 ? -1.124 -12.364 -0.378 1.00 98.50 77 ARG A CA 1
ATOM 610 C C . ARG A 1 77 ? -0.539 -12.480 1.030 1.00 98.50 77 ARG A C 1
ATOM 612 O O . ARG A 1 77 ? -1.253 -12.850 1.952 1.00 98.50 77 ARG A O 1
ATOM 619 N N . GLN A 1 78 ? 0.718 -12.077 1.216 1.00 98.25 78 GLN A N 1
ATOM 620 C CA . GLN A 1 78 ? 1.358 -12.081 2.539 1.00 98.25 78 GLN A CA 1
ATOM 621 C C . GLN A 1 78 ? 0.670 -11.105 3.505 1.00 98.25 78 GLN A C 1
ATOM 623 O O . GLN A 1 78 ? 0.492 -11.405 4.686 1.00 98.25 78 GLN A O 1
ATOM 628 N N . ALA A 1 79 ? 0.274 -9.930 3.006 1.00 98.31 79 ALA A N 1
ATOM 629 C CA . ALA A 1 79 ? -0.458 -8.942 3.788 1.00 98.31 79 ALA A CA 1
ATOM 630 C C . ALA A 1 79 ? -1.847 -9.453 4.200 1.00 98.31 79 ALA A C 1
ATOM 632 O O . ALA A 1 79 ? -2.276 -9.212 5.327 1.00 98.31 79 ALA A O 1
ATOM 633 N N . GLN A 1 80 ? -2.532 -10.190 3.325 1.00 98.00 80 GLN A N 1
ATOM 634 C CA . GLN A 1 80 ? -3.807 -10.835 3.630 1.00 98.00 80 GLN A CA 1
ATOM 635 C C . GLN A 1 80 ? -3.654 -11.904 4.722 1.00 98.00 80 GLN A C 1
ATOM 637 O O . GLN A 1 80 ? -4.356 -11.838 5.726 1.00 98.00 80 GLN A O 1
ATOM 642 N N . GLU A 1 81 ? -2.689 -12.818 4.594 1.00 98.19 81 GLU A N 1
ATOM 643 C CA . GLU A 1 81 ? -2.414 -13.842 5.620 1.00 98.19 81 GLU A CA 1
ATOM 644 C C . GLU A 1 81 ? -2.084 -13.207 6.982 1.00 98.19 81 GLU A C 1
ATOM 646 O O . GLU A 1 81 ? -2.529 -13.660 8.036 1.00 98.19 81 GLU A O 1
ATOM 651 N N . THR A 1 82 ? -1.349 -12.095 6.967 1.00 98.06 82 THR A N 1
ATOM 652 C CA . THR A 1 82 ? -1.013 -11.345 8.185 1.00 98.06 82 THR A CA 1
ATOM 653 C C . THR A 1 82 ? -2.226 -10.606 8.755 1.00 98.06 82 THR A C 1
ATOM 655 O O . THR A 1 82 ? -2.380 -10.533 9.974 1.00 98.06 82 THR A O 1
ATOM 658 N N . SER A 1 83 ? -3.115 -10.097 7.895 1.00 97.88 83 SER A N 1
ATOM 659 C CA . SER A 1 83 ? -4.397 -9.504 8.305 1.00 97.88 83 SER A CA 1
ATOM 660 C C . SER A 1 83 ? -5.252 -10.526 9.054 1.00 97.88 83 SER A C 1
ATOM 662 O O . SER A 1 83 ? -5.792 -10.230 10.118 1.00 97.88 83 SER A O 1
ATOM 664 N N . GLU A 1 84 ? -5.338 -11.746 8.522 1.00 97.12 84 GLU A N 1
ATOM 665 C CA . GLU A 1 84 ? -6.075 -12.860 9.122 1.00 97.12 84 GLU A CA 1
ATOM 666 C C . GLU A 1 84 ? -5.459 -13.296 10.453 1.00 97.12 84 GLU A C 1
ATOM 668 O O . GLU A 1 84 ? -6.178 -13.451 11.439 1.00 97.12 84 GLU A O 1
ATOM 673 N N . LEU A 1 85 ? -4.131 -13.416 10.526 1.00 97.25 85 LEU A N 1
ATOM 674 C CA . LEU A 1 85 ? -3.431 -13.741 11.770 1.00 97.25 85 LEU A CA 1
ATOM 675 C C . LEU A 1 85 ? -3.719 -12.718 12.882 1.00 97.25 85 LEU A C 1
ATOM 677 O O . LEU A 1 85 ? -3.909 -13.096 14.036 1.00 97.25 85 LEU A O 1
ATOM 681 N N . LEU A 1 86 ? -3.754 -11.430 12.536 1.00 96.88 86 LEU A N 1
ATOM 682 C CA . LEU A 1 86 ? -3.986 -10.338 13.486 1.00 96.88 86 LEU A CA 1
ATOM 683 C C . LEU A 1 86 ? -5.471 -10.005 13.691 1.00 96.88 86 LEU A C 1
ATOM 685 O O . LEU A 1 86 ? -5.782 -9.157 14.524 1.00 96.88 86 LEU A O 1
ATOM 689 N N . GLN A 1 87 ? -6.380 -10.648 12.947 1.00 96.81 87 GLN A N 1
ATOM 690 C CA . GLN A 1 87 ? -7.813 -10.323 12.914 1.00 96.81 87 GLN A CA 1
ATOM 691 C C . GLN A 1 87 ? -8.077 -8.829 12.640 1.00 96.81 87 GLN A C 1
ATOM 693 O O . GLN A 1 87 ? -9.000 -8.217 13.182 1.00 96.81 87 GLN A O 1
ATOM 698 N N . GLN A 1 88 ? -7.258 -8.231 11.773 1.00 97.12 88 GLN A N 1
ATOM 699 C CA . GLN A 1 88 ? -7.258 -6.799 11.487 1.00 97.12 88 GLN A CA 1
ATOM 700 C C . GLN A 1 88 ? -7.030 -6.544 9.995 1.00 97.12 88 GLN A C 1
ATOM 702 O O . GLN A 1 88 ? -6.094 -7.075 9.409 1.00 97.12 88 GLN A O 1
ATOM 707 N N . ASP A 1 89 ? -7.831 -5.670 9.385 1.00 97.31 89 ASP A N 1
ATOM 708 C CA . ASP A 1 89 ? -7.549 -5.133 8.055 1.00 97.31 89 ASP A CA 1
ATOM 709 C C . ASP A 1 89 ? -6.305 -4.245 8.128 1.00 97.31 89 ASP A C 1
ATOM 711 O O . ASP A 1 89 ? -6.354 -3.117 8.628 1.00 97.31 89 ASP A O 1
ATOM 715 N N . LEU A 1 90 ? -5.177 -4.741 7.621 1.00 97.62 90 LEU A N 1
ATOM 716 C CA . LEU A 1 90 ? -3.915 -4.010 7.687 1.00 97.62 90 LEU A CA 1
ATOM 717 C C . LEU A 1 90 ? -3.955 -2.676 6.945 1.00 97.62 90 LEU A C 1
ATOM 719 O O . LEU A 1 90 ? -3.280 -1.745 7.377 1.00 97.62 90 LEU A O 1
ATOM 723 N N . ALA A 1 91 ? -4.750 -2.545 5.878 1.00 97.31 91 ALA A N 1
ATOM 724 C CA . ALA A 1 91 ? -4.799 -1.317 5.090 1.00 97.31 91 ALA A CA 1
ATOM 725 C C . ALA A 1 91 ? -5.422 -0.145 5.864 1.00 97.31 91 ALA A C 1
ATOM 727 O O . ALA A 1 91 ? -5.077 1.010 5.594 1.00 97.31 91 ALA A O 1
ATOM 728 N N . THR A 1 92 ? -6.332 -0.441 6.802 1.00 97.00 92 THR A N 1
ATOM 729 C CA . THR A 1 92 ? -7.136 0.556 7.528 1.00 97.00 92 THR A CA 1
ATOM 730 C C . THR A 1 92 ? -6.941 0.541 9.042 1.00 97.00 92 THR A C 1
ATOM 732 O O . THR A 1 92 ? -7.305 1.499 9.718 1.00 97.00 92 THR A O 1
ATOM 735 N N . GLY A 1 93 ? -6.383 -0.534 9.592 1.00 95.94 93 GLY A N 1
ATOM 736 C CA . GLY A 1 93 ? -6.217 -0.727 11.029 1.00 95.94 93 GLY A CA 1
ATOM 737 C C . GLY A 1 93 ? -7.480 -1.187 11.752 1.00 95.94 93 GLY A C 1
ATOM 738 O O . GLY A 1 93 ? -7.467 -1.331 12.971 1.00 95.94 93 GLY A O 1
ATOM 739 N N . LYS A 1 94 ? -8.581 -1.397 11.027 1.00 95.75 94 LYS A N 1
ATOM 740 C CA . LYS A 1 94 ? -9.866 -1.783 11.611 1.00 95.75 94 LYS A CA 1
ATOM 741 C C . LYS A 1 94 ? -9.911 -3.294 11.861 1.00 95.75 94 LYS A C 1
ATOM 743 O O . LYS A 1 94 ? -9.301 -4.037 11.094 1.00 95.75 94 LYS A O 1
ATOM 748 N N . PRO A 1 95 ? -10.645 -3.773 12.879 1.00 96.06 95 PRO A N 1
ATOM 749 C CA . PRO A 1 95 ? -10.882 -5.202 13.055 1.00 96.06 95 PRO A CA 1
ATOM 750 C C . PRO A 1 95 ? -11.501 -5.810 11.795 1.00 96.06 95 PRO A C 1
ATOM 752 O O . PRO A 1 95 ? -12.361 -5.183 11.167 1.00 96.06 95 PRO A O 1
ATOM 755 N N . LEU A 1 96 ? -11.095 -7.030 11.439 1.00 92.56 96 LEU A N 1
ATOM 756 C CA . LEU A 1 96 ? -11.865 -7.803 10.469 1.00 92.56 96 LEU A CA 1
ATOM 757 C C . LEU A 1 96 ? -13.248 -8.056 11.071 1.00 92.56 96 LEU A C 1
ATOM 759 O O . LEU A 1 96 ? -13.376 -8.292 12.274 1.00 92.56 96 LEU A O 1
ATOM 763 N N . LEU A 1 97 ? -14.294 -7.969 10.248 1.00 81.38 97 LEU A N 1
ATOM 764 C CA . LEU A 1 97 ? -15.627 -8.363 10.686 1.00 81.38 97 LEU A CA 1
ATOM 765 C C . LEU A 1 97 ? -15.570 -9.856 11.012 1.00 81.38 97 LEU A C 1
ATOM 767 O O . LEU A 1 97 ? -15.573 -10.697 10.117 1.00 81.38 97 LEU A O 1
ATOM 771 N N . SER A 1 98 ? -15.464 -10.168 12.302 1.00 59.09 98 SER A N 1
ATOM 772 C CA . SER A 1 98 ? -15.691 -11.515 12.795 1.00 59.09 98 SER A CA 1
ATOM 773 C C . SER A 1 98 ? -17.145 -11.844 12.489 1.00 59.09 98 SER A C 1
ATOM 775 O O . SER A 1 98 ? -18.046 -11.112 12.909 1.00 59.09 98 SER A O 1
ATOM 777 N N . ASN A 1 99 ? -17.384 -12.922 11.745 1.00 49.09 99 ASN A N 1
ATOM 778 C CA . ASN A 1 99 ? -18.689 -13.563 11.788 1.00 49.09 99 ASN A CA 1
ATOM 779 C C . ASN A 1 99 ? -18.841 -14.114 13.213 1.00 49.09 99 ASN A C 1
ATOM 781 O O . ASN A 1 99 ? -18.326 -15.190 13.513 1.00 49.09 99 ASN A O 1
ATOM 785 N N . ALA A 1 100 ? -19.451 -13.313 14.089 1.00 38.47 100 ALA A N 1
ATOM 786 C CA . ALA A 1 100 ? -19.925 -13.745 15.398 1.00 38.47 100 ALA A CA 1
ATOM 787 C C . ALA A 1 100 ? -21.050 -14.776 15.246 1.00 38.47 100 ALA A C 1
ATOM 789 O O . ALA A 1 100 ? -21.863 -14.624 14.303 1.00 38.47 100 ALA A O 1
#

Radius of gyration: 14.33 Å; chains: 1; bounding box: 38×30×38 Å

Sequence (100 aa):
IATDDVYKGLWGRTAATLKTELSVPKNNSLRDYQPTIALYYQGIVEEVCAQKLGLREELYWDEARDIIRTVATIIGRQAQETSELLQQDLATGKPLLSNA